Protein AF-A0A830CJJ9-F1 (afdb_monomer_lite)

Sequence (61 aa):
MGFIIIGICSITDMGLKRALLLIISHGFIGASLIFLAGMTYDRIQSVYLDEMGGIAVPMPK

pLDDT: mean 88.16, std 5.93, range [70.19, 95.88]

Radius of gyration: 17.36 Å; chains: 1; bounding box: 36×22×40 Å

Foldseek 3Di:
DVLLVVLVVVPDPVSPVVSVVCVVVVVVVVVVVVVVLVVLCVVQVDPDPVSCPPVVVPDDD

Secondary structure (DSSP, 8-state):
-HHHHHHHHT--HHHHHHHHHHHHHHHHHHHHHHHHHHHHHHHH----GGGGTTTTTT---

Organism: NCBI:txid374723

InterPro domains:
  IPR001750 NADH:quinone oxidoreductase/Mrp antiporter, transmembrane domain [PF00361] (1-60)
  IPR003918 NADH:ubiquinone oxidoreductase [PTHR43507] (1-60)

Structure (mmCIF, N/CA/C/O backbone):
data_AF-A0A830CJJ9-F1
#
_entry.id   AF-A0A830CJJ9-F1
#
loop_
_atom_site.group_PDB
_atom_site.id
_atom_site.type_symbol
_atom_site.label_atom_id
_atom_site.label_alt_id
_atom_site.label_comp_id
_atom_site.label_asym_id
_atom_site.label_entity_id
_atom_site.label_seq_id
_atom_site.pdbx_PDB_ins_code
_atom_site.Cartn_x
_atom_site.Cartn_y
_atom_site.Cartn_z
_atom_site.occupancy
_atom_site.B_iso_or_equiv
_atom_site.auth_seq_id
_atom_site.auth_comp_id
_atom_site.auth_asym_id
_atom_site.auth_atom_id
_atom_site.pdbx_P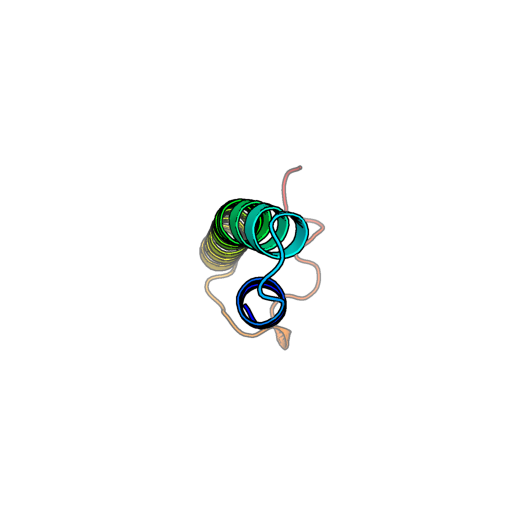DB_model_num
ATOM 1 N N . MET A 1 1 ? 4.856 -4.997 -4.576 1.00 83.12 1 MET A N 1
ATOM 2 C CA . MET A 1 1 ? 6.151 -5.602 -4.986 1.00 83.12 1 MET A CA 1
ATOM 3 C C . MET A 1 1 ? 6.259 -5.975 -6.472 1.00 83.12 1 MET A C 1
ATOM 5 O O . MET A 1 1 ? 7.293 -5.680 -7.052 1.00 83.12 1 MET A O 1
ATOM 9 N N . GLY A 1 2 ? 5.243 -6.560 -7.128 1.00 88.50 2 GLY A N 1
ATOM 10 C CA . GLY A 1 2 ? 5.362 -7.032 -8.529 1.00 88.50 2 GLY A CA 1
ATOM 11 C C . GLY A 1 2 ? 5.824 -5.986 -9.560 1.00 88.50 2 GLY A C 1
ATOM 12 O O . GLY A 1 2 ? 6.684 -6.272 -10.386 1.00 88.50 2 GLY A O 1
ATOM 13 N N . PHE A 1 3 ? 5.355 -4.740 -9.454 1.00 85.88 3 PHE A N 1
ATOM 14 C CA . PHE A 1 3 ? 5.789 -3.644 -10.335 1.00 85.88 3 PHE A CA 1
ATOM 15 C C . PHE A 1 3 ? 7.284 -3.287 -10.214 1.00 85.88 3 PHE A C 1
ATOM 17 O O . PHE A 1 3 ? 7.868 -2.783 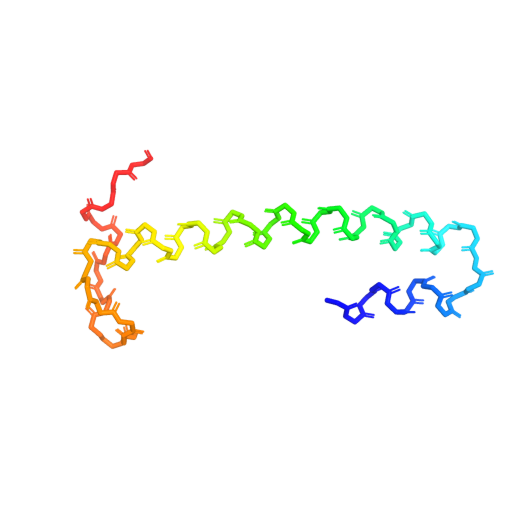-11.169 1.00 85.88 3 PHE A O 1
ATOM 24 N N . ILE A 1 4 ? 7.920 -3.581 -9.074 1.00 91.12 4 ILE A N 1
ATOM 25 C CA . ILE A 1 4 ? 9.364 -3.375 -8.872 1.00 91.12 4 ILE A CA 1
ATOM 26 C C . ILE A 1 4 ? 10.141 -4.386 -9.723 1.00 91.12 4 ILE A C 1
ATOM 28 O O . ILE A 1 4 ? 11.079 -4.009 -10.418 1.00 91.12 4 ILE A O 1
ATOM 32 N N . ILE A 1 5 ? 9.700 -5.650 -9.729 1.00 91.81 5 ILE A N 1
ATOM 33 C CA . ILE A 1 5 ? 10.308 -6.728 -10.524 1.00 91.81 5 ILE A CA 1
ATOM 34 C C . ILE A 1 5 ? 10.178 -6.415 -12.015 1.00 91.81 5 ILE A C 1
ATOM 36 O O . ILE A 1 5 ? 11.159 -6.503 -12.743 1.00 91.81 5 ILE A O 1
ATOM 40 N N . ILE A 1 6 ? 9.001 -5.961 -12.457 1.00 90.75 6 ILE A N 1
ATOM 41 C CA . ILE A 1 6 ? 8.774 -5.554 -13.852 1.00 90.75 6 ILE A CA 1
ATOM 42 C C . ILE A 1 6 ? 9.715 -4.403 -14.247 1.00 90.75 6 ILE A C 1
ATOM 44 O O . ILE A 1 6 ? 10.307 -4.431 -15.325 1.00 90.75 6 ILE A O 1
ATOM 48 N N . GLY A 1 7 ? 9.899 -3.411 -13.370 1.00 87.94 7 GLY A N 1
ATOM 49 C CA . GLY A 1 7 ? 10.809 -2.289 -13.614 1.00 87.94 7 GLY A CA 1
ATOM 50 C C . GLY A 1 7 ? 12.281 -2.704 -13.714 1.00 87.94 7 GLY A C 1
ATOM 51 O O . GLY A 1 7 ? 12.994 -2.192 -14.574 1.00 87.94 7 GLY A O 1
ATOM 52 N N . ILE A 1 8 ? 12.718 -3.666 -12.895 1.00 89.06 8 ILE A N 1
ATOM 53 C CA . ILE A 1 8 ? 14.079 -4.227 -12.938 1.00 89.06 8 ILE A CA 1
ATOM 54 C C . ILE A 1 8 ? 14.274 -5.086 -14.199 1.00 89.06 8 ILE A C 1
ATOM 56 O O . ILE A 1 8 ? 15.261 -4.918 -14.913 1.00 89.06 8 ILE A O 1
ATOM 60 N N . CYS A 1 9 ? 13.311 -5.953 -14.530 1.00 91.06 9 CYS A N 1
ATOM 61 C CA . CYS A 1 9 ? 13.350 -6.809 -15.720 1.00 91.06 9 CYS A CA 1
ATOM 62 C C . CYS A 1 9 ? 13.248 -6.037 -17.043 1.00 91.06 9 CYS A C 1
ATOM 64 O O . CYS A 1 9 ? 13.571 -6.589 -18.090 1.00 91.06 9 CYS A O 1
ATOM 66 N N . SER A 1 10 ? 12.825 -4.769 -17.020 1.00 90.38 10 SER A N 1
ATOM 67 C CA . SER A 1 10 ? 12.792 -3.933 -18.220 1.00 90.38 10 SER A CA 1
ATOM 68 C C . SER A 1 10 ? 14.186 -3.576 -18.753 1.00 90.38 10 SER A C 1
ATOM 70 O O . SER A 1 10 ? 14.253 -3.169 -19.908 1.00 90.38 10 SER A O 1
ATOM 72 N N . ILE A 1 11 ? 15.264 -3.675 -17.955 1.00 88.06 11 ILE A N 1
ATOM 73 C CA . ILE A 1 11 ? 16.661 -3.359 -18.350 1.00 88.06 11 ILE A CA 1
ATOM 74 C C . ILE A 1 11 ? 16.770 -1.982 -19.049 1.00 88.06 11 ILE A C 1
ATOM 76 O O . ILE A 1 11 ? 17.572 -1.752 -19.948 1.00 88.06 11 ILE A O 1
ATOM 80 N N . THR A 1 12 ? 15.926 -1.031 -18.647 1.00 92.06 12 THR A N 1
ATOM 81 C CA . THR A 1 12 ? 15.979 0.354 -19.121 1.00 92.06 12 THR A CA 1
ATOM 82 C C . THR A 1 12 ? 16.320 1.270 -17.955 1.00 92.06 12 THR A C 1
ATOM 84 O O . THR A 1 12 ? 15.807 1.084 -16.850 1.00 92.06 12 THR A O 1
ATOM 87 N N . ASP A 1 13 ? 17.120 2.309 -18.202 1.00 90.25 13 ASP A N 1
ATOM 88 C CA . ASP A 1 13 ? 17.425 3.356 -17.212 1.00 90.25 13 ASP A CA 1
ATOM 89 C C . ASP A 1 13 ? 16.154 3.937 -16.579 1.00 90.25 13 ASP A C 1
ATOM 91 O O . ASP A 1 13 ? 16.047 4.146 -15.370 1.00 90.25 13 ASP A O 1
ATOM 95 N N . MET A 1 14 ? 15.136 4.155 -17.409 1.00 91.44 14 MET A N 1
ATOM 96 C CA . MET A 1 14 ? 13.853 4.685 -16.973 1.00 91.44 14 MET A CA 1
ATOM 97 C C . MET A 1 14 ? 13.071 3.682 -16.108 1.00 91.44 14 MET A C 1
ATOM 99 O O . MET A 1 14 ? 12.452 4.089 -15.124 1.00 91.44 14 MET A O 1
ATOM 103 N N . GLY A 1 15 ? 13.105 2.387 -16.441 1.00 91.12 15 GLY A N 1
ATOM 104 C CA . GLY A 1 15 ? 12.495 1.315 -15.651 1.00 91.12 15 GLY A CA 1
ATOM 105 C C . GLY A 1 15 ? 13.156 1.150 -14.283 1.00 91.12 15 GLY A C 1
ATOM 106 O O . GLY A 1 15 ? 12.457 1.095 -13.269 1.00 91.12 15 GLY A O 1
ATOM 107 N N . LEU A 1 16 ? 14.490 1.194 -14.235 1.00 92.19 16 LEU A N 1
ATOM 108 C CA . LEU A 1 16 ? 15.258 1.090 -12.995 1.00 92.19 16 LEU A CA 1
ATOM 109 C C . LEU A 1 16 ? 15.000 2.281 -12.061 1.00 92.19 16 LEU A C 1
ATOM 111 O O . LEU A 1 16 ? 14.732 2.093 -10.873 1.00 92.19 16 LEU A O 1
ATOM 115 N N . LYS A 1 17 ? 14.984 3.510 -12.596 1.00 92.19 17 LYS A N 1
ATOM 116 C CA . LYS A 1 17 ? 14.659 4.721 -11.820 1.00 92.19 17 LYS A CA 1
ATOM 117 C C . LYS A 1 17 ? 13.247 4.671 -11.234 1.00 92.19 17 LYS A C 1
ATOM 119 O O . LYS A 1 17 ? 13.043 5.073 -10.091 1.00 92.19 17 LYS A O 1
ATOM 124 N N . ARG A 1 18 ? 12.270 4.152 -11.986 1.00 91.38 18 ARG A N 1
ATOM 125 C CA . ARG A 1 18 ? 10.901 3.957 -11.480 1.00 91.38 18 ARG A CA 1
ATOM 126 C C . ARG A 1 18 ? 10.827 2.866 -10.417 1.00 91.38 18 ARG A C 1
ATOM 128 O O . ARG A 1 18 ? 10.135 3.060 -9.423 1.00 91.38 18 ARG A O 1
ATOM 135 N N . ALA A 1 19 ? 11.536 1.752 -10.600 1.00 93.75 19 ALA A N 1
ATOM 136 C CA . ALA A 1 19 ? 11.602 0.683 -9.608 1.00 93.75 19 ALA A CA 1
ATOM 137 C C . ALA A 1 19 ? 12.178 1.193 -8.278 1.00 93.75 19 ALA A C 1
ATOM 139 O O . ALA A 1 19 ? 11.616 0.906 -7.223 1.00 93.75 19 ALA A O 1
ATOM 140 N N . LEU A 1 20 ? 13.229 2.018 -8.333 1.00 93.19 20 LEU A N 1
ATOM 141 C CA . LEU A 1 20 ? 13.822 2.652 -7.156 1.00 93.19 20 LEU A CA 1
ATOM 142 C C . LEU A 1 20 ? 12.825 3.561 -6.424 1.00 93.19 20 LEU A C 1
ATOM 144 O O . LEU A 1 20 ? 12.643 3.423 -5.216 1.00 93.19 20 LEU A O 1
ATOM 148 N N . LEU A 1 21 ? 12.147 4.454 -7.152 1.00 93.81 21 LEU A N 1
ATOM 149 C CA . LEU A 1 21 ? 11.115 5.311 -6.561 1.00 93.81 21 LEU A CA 1
ATOM 150 C C . LEU A 1 21 ? 9.999 4.479 -5.925 1.00 93.81 21 LEU A C 1
ATOM 152 O O . LEU A 1 21 ? 9.559 4.781 -4.820 1.00 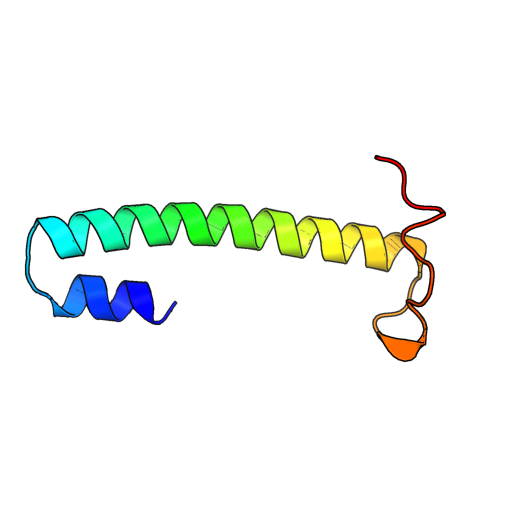93.81 21 LEU A O 1
ATOM 156 N N . LEU A 1 22 ? 9.587 3.392 -6.579 1.00 93.50 22 LEU A N 1
ATOM 157 C CA . LEU A 1 22 ? 8.537 2.521 -6.073 1.00 93.50 22 LEU A CA 1
ATOM 158 C C . LEU A 1 22 ? 8.950 1.762 -4.804 1.00 93.50 22 LEU A C 1
ATOM 160 O O . LEU A 1 22 ? 8.104 1.576 -3.936 1.00 93.50 22 LEU A O 1
ATOM 164 N N . ILE A 1 23 ? 10.215 1.350 -4.660 1.00 94.38 23 ILE A N 1
ATOM 165 C CA . ILE A 1 23 ? 10.723 0.741 -3.416 1.00 94.38 23 ILE A CA 1
ATOM 166 C C . ILE A 1 23 ? 10.553 1.719 -2.246 1.00 94.38 23 ILE A C 1
ATOM 168 O O . ILE A 1 23 ? 10.018 1.343 -1.202 1.00 94.38 23 ILE A O 1
ATOM 172 N N . ILE A 1 24 ? 10.939 2.982 -2.443 1.00 94.88 24 ILE A N 1
ATOM 173 C CA . ILE A 1 24 ? 10.828 4.029 -1.419 1.00 94.88 24 ILE A CA 1
ATOM 174 C C . ILE A 1 24 ? 9.353 4.317 -1.104 1.00 94.88 24 ILE A C 1
ATOM 176 O O . ILE A 1 24 ? 8.946 4.277 0.058 1.00 94.88 24 ILE A O 1
ATOM 180 N N . SER A 1 25 ? 8.529 4.556 -2.130 1.00 94.81 25 SER A N 1
ATOM 181 C CA . SER A 1 25 ? 7.103 4.853 -1.955 1.00 94.81 25 SER A CA 1
ATOM 182 C C . SER A 1 25 ? 6.354 3.703 -1.291 1.00 94.81 25 SER A C 1
ATOM 184 O O . SER A 1 25 ? 5.550 3.932 -0.393 1.00 94.81 25 SER A O 1
ATOM 186 N N . HIS A 1 26 ? 6.623 2.462 -1.698 1.00 94.56 26 HIS A N 1
ATOM 187 C CA . HIS A 1 26 ? 5.963 1.297 -1.125 1.00 94.56 26 HIS A CA 1
ATOM 188 C C . HIS A 1 26 ? 6.344 1.090 0.342 1.00 94.56 26 HIS A C 1
ATOM 190 O O . HIS A 1 26 ? 5.466 0.748 1.134 1.00 94.56 26 HIS A O 1
ATOM 196 N N . GLY A 1 27 ? 7.608 1.331 0.708 1.00 93.31 27 GLY A N 1
ATOM 197 C CA . GLY A 1 27 ? 8.055 1.301 2.099 1.00 93.31 27 GLY A CA 1
ATOM 198 C C . GLY A 1 27 ? 7.328 2.337 2.956 1.00 93.31 27 GLY A C 1
ATOM 199 O O . GLY A 1 27 ? 6.808 1.994 4.014 1.00 93.31 27 GLY A O 1
ATOM 200 N N . PHE A 1 28 ? 7.208 3.575 2.468 1.00 95.88 28 PHE A N 1
ATOM 201 C CA . PHE A 1 28 ? 6.506 4.643 3.184 1.00 95.88 28 PHE A CA 1
ATOM 202 C C . PHE A 1 28 ? 5.009 4.347 3.351 1.00 95.88 28 PHE A C 1
ATOM 204 O O . PHE A 1 28 ? 4.497 4.349 4.466 1.00 95.88 28 PHE A O 1
ATOM 211 N N . ILE A 1 29 ? 4.320 4.009 2.257 1.00 95.50 29 ILE A N 1
ATOM 212 C CA . ILE A 1 29 ? 2.883 3.695 2.275 1.00 95.50 29 ILE A CA 1
ATOM 213 C C . ILE A 1 29 ? 2.610 2.462 3.146 1.00 95.50 29 ILE A C 1
ATOM 215 O O . ILE A 1 29 ? 1.657 2.451 3.921 1.00 95.50 29 ILE A O 1
ATOM 219 N N . GLY A 1 30 ? 3.461 1.436 3.052 1.00 94.62 30 GLY A N 1
ATOM 220 C CA . GLY A 1 30 ? 3.364 0.234 3.875 1.00 94.62 30 GLY A CA 1
ATOM 221 C C . GLY A 1 30 ? 3.529 0.538 5.362 1.00 94.62 30 GLY A C 1
ATOM 222 O O . GLY A 1 30 ? 2.709 0.098 6.161 1.00 94.62 30 GLY A O 1
ATOM 223 N N . ALA A 1 31 ? 4.531 1.340 5.731 1.00 95.62 31 ALA A N 1
ATOM 224 C CA . ALA A 1 31 ? 4.737 1.762 7.113 1.00 95.62 31 ALA A CA 1
ATOM 225 C C . ALA A 1 31 ? 3.542 2.564 7.650 1.00 95.62 31 ALA A C 1
ATOM 227 O O . ALA A 1 31 ? 3.069 2.275 8.746 1.00 95.62 31 ALA A O 1
ATOM 228 N N . SER A 1 32 ? 3.004 3.512 6.874 1.00 95.88 32 SER A N 1
ATOM 229 C CA . SER A 1 32 ? 1.819 4.285 7.269 1.00 95.88 32 SER A CA 1
ATOM 230 C C . SER A 1 32 ? 0.574 3.411 7.447 1.00 95.88 32 SER A C 1
ATOM 232 O O . SER A 1 32 ? -0.159 3.592 8.415 1.00 95.88 32 SER A O 1
ATOM 234 N N . LEU A 1 33 ? 0.343 2.445 6.552 1.00 94.31 33 LEU A N 1
ATOM 235 C CA . LEU A 1 33 ? -0.790 1.516 6.642 1.00 94.31 33 LEU A CA 1
ATOM 236 C C . LEU A 1 33 ? -0.674 0.588 7.853 1.00 94.31 33 LEU A C 1
ATOM 238 O O . LEU A 1 33 ? -1.654 0.401 8.567 1.00 94.31 33 LEU A O 1
ATOM 242 N N . ILE A 1 34 ? 0.511 0.026 8.100 1.00 93.50 34 ILE A N 1
ATOM 243 C CA . ILE A 1 34 ? 0.754 -0.857 9.250 1.00 93.50 34 ILE A CA 1
ATOM 244 C C . ILE A 1 34 ? 0.634 -0.071 10.556 1.00 93.50 34 ILE A C 1
ATOM 246 O O . ILE A 1 34 ? 0.040 -0.560 11.513 1.00 93.50 34 ILE A O 1
ATOM 250 N N . PHE A 1 35 ? 1.141 1.162 10.587 1.00 92.69 35 PHE A N 1
ATOM 251 C CA . PHE A 1 35 ? 0.972 2.055 11.726 1.00 92.69 35 PHE A CA 1
ATOM 252 C C . PHE A 1 35 ? -0.508 2.340 12.002 1.00 92.69 35 PHE A C 1
ATOM 254 O O . PHE A 1 35 ? -0.960 2.185 13.134 1.00 92.69 35 PHE A O 1
ATOM 261 N N . LEU A 1 36 ? -1.281 2.692 10.970 1.00 90.69 36 LEU A N 1
ATOM 262 C CA . LEU A 1 36 ? -2.709 2.958 11.116 1.00 90.69 36 LEU A CA 1
ATOM 263 C C . LEU A 1 36 ? -3.476 1.710 11.569 1.00 90.69 36 LEU A C 1
ATOM 265 O O . LEU A 1 36 ? -4.275 1.796 12.494 1.00 90.69 36 LEU A O 1
ATOM 269 N N . ALA A 1 37 ? -3.187 0.545 10.985 1.00 89.62 37 ALA A N 1
ATOM 270 C CA . ALA A 1 37 ? -3.777 -0.722 11.407 1.00 89.62 37 ALA A CA 1
ATOM 271 C C . ALA A 1 37 ? -3.444 -1.052 12.873 1.00 89.62 37 ALA A C 1
ATOM 273 O O . ALA A 1 37 ? -4.315 -1.509 13.608 1.00 89.62 37 ALA A O 1
ATOM 274 N N . GLY A 1 38 ? -2.216 -0.766 13.321 1.00 89.25 38 GLY A N 1
ATOM 275 C CA . GLY A 1 38 ? -1.811 -0.899 14.721 1.00 89.25 38 GLY A CA 1
ATOM 276 C C . GLY A 1 38 ? -2.589 0.033 15.653 1.00 89.25 38 GLY A C 1
ATOM 277 O O . GLY A 1 38 ? -3.070 -0.410 16.691 1.00 89.25 38 GLY A O 1
ATOM 278 N N . MET A 1 39 ? -2.789 1.294 15.257 1.00 88.81 39 MET A N 1
ATOM 279 C CA . MET A 1 39 ? -3.616 2.251 16.004 1.00 88.81 39 MET A CA 1
ATOM 280 C C . MET A 1 39 ? -5.080 1.805 16.079 1.00 88.81 39 MET A C 1
ATOM 282 O O . MET A 1 39 ? -5.712 1.926 17.125 1.00 88.81 39 MET A O 1
ATOM 286 N N . THR A 1 40 ? -5.635 1.273 14.989 1.00 87.69 40 THR A N 1
ATOM 287 C CA . THR A 1 40 ? -6.997 0.725 14.974 1.00 87.69 40 THR A CA 1
ATOM 288 C C . THR A 1 40 ? -7.111 -0.501 15.883 1.00 87.69 40 THR A C 1
ATOM 290 O O . THR A 1 40 ? -8.070 -0.605 16.648 1.00 87.69 40 THR A O 1
ATOM 293 N N . TYR A 1 41 ? -6.118 -1.391 15.862 1.00 86.56 41 TYR A N 1
ATOM 294 C CA . TYR A 1 41 ? -6.076 -2.559 16.739 1.00 86.56 41 TYR A CA 1
ATOM 295 C C . TYR A 1 41 ? -5.960 -2.179 18.219 1.00 86.56 41 TYR A C 1
ATOM 297 O O . TYR A 1 41 ? -6.675 -2.743 19.036 1.00 86.56 41 TYR A O 1
ATOM 305 N N . ASP A 1 42 ? -5.135 -1.192 18.573 1.00 86.38 42 ASP A N 1
ATOM 306 C CA . ASP A 1 42 ? -5.006 -0.704 19.955 1.00 86.38 42 ASP A CA 1
ATOM 307 C C . ASP A 1 42 ? -6.355 -0.243 20.539 1.00 86.38 42 ASP A C 1
ATOM 309 O O . ASP A 1 42 ? -6.652 -0.465 21.712 1.00 86.38 42 ASP A O 1
ATOM 313 N N . ARG A 1 43 ? -7.223 0.332 19.695 1.00 83.19 43 ARG A N 1
ATOM 314 C CA . ARG A 1 43 ? -8.542 0.836 20.103 1.00 83.19 43 ARG A CA 1
ATOM 315 C C . ARG A 1 43 ? -9.613 -0.239 20.220 1.00 83.19 43 ARG A C 1
ATOM 317 O O . ARG A 1 43 ? -10.445 -0.153 21.118 1.00 83.19 43 ARG A O 1
ATOM 324 N N . ILE A 1 44 ? -9.638 -1.189 19.291 1.00 85.06 44 ILE A N 1
ATOM 325 C CA . ILE A 1 44 ? -10.721 -2.182 19.184 1.00 85.06 44 ILE A CA 1
ATOM 326 C C . ILE A 1 44 ? -10.334 -3.487 19.893 1.00 85.06 44 ILE A C 1
ATOM 328 O O . ILE A 1 44 ? -11.203 -4.257 20.283 1.00 85.06 44 ILE A O 1
ATOM 332 N N . GLN A 1 45 ? -9.031 -3.739 20.063 1.00 83.44 45 GLN A N 1
ATOM 333 C CA . GLN A 1 45 ? -8.447 -4.994 20.552 1.00 83.44 45 GLN A CA 1
ATOM 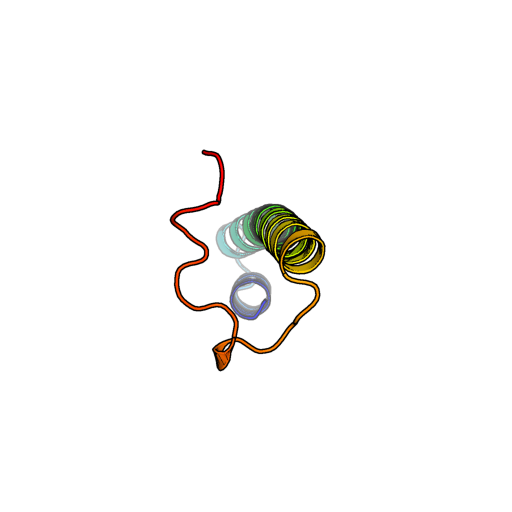334 C C . GLN A 1 45 ? -8.917 -6.245 19.786 1.00 83.44 45 GLN A C 1
ATOM 336 O O . GLN A 1 45 ? -8.760 -7.365 20.264 1.00 83.44 45 GLN A O 1
ATOM 341 N N . SER A 1 46 ? -9.455 -6.066 18.577 1.00 81.38 46 SER A N 1
ATOM 342 C CA . SER A 1 46 ? -9.861 -7.139 17.672 1.00 81.38 46 SER A CA 1
ATOM 343 C C . SER A 1 46 ? -9.239 -6.930 16.298 1.00 81.38 46 SER A C 1
ATOM 345 O O . SER A 1 46 ? -9.009 -5.800 15.867 1.00 81.38 46 SER A O 1
ATOM 347 N N . VAL A 1 47 ? -8.949 -8.039 15.617 1.00 82.56 47 VAL A N 1
ATOM 348 C CA . VAL A 1 47 ? -8.439 -8.082 14.235 1.00 82.56 47 VAL A CA 1
ATOM 349 C C . VAL A 1 47 ? -9.535 -8.518 13.250 1.00 82.56 47 VAL A C 1
ATOM 351 O O . VAL A 1 47 ? -9.303 -8.549 12.042 1.00 82.56 47 VAL A O 1
ATOM 354 N N . TYR A 1 48 ? -10.730 -8.870 13.741 1.00 85.81 48 TYR A N 1
ATOM 355 C CA . TYR A 1 48 ? -11.826 -9.347 12.905 1.00 85.81 48 TYR A CA 1
ATOM 356 C C . TYR A 1 48 ? -12.570 -8.176 12.272 1.00 85.81 48 TYR A C 1
ATOM 358 O O . TYR A 1 48 ? -13.199 -7.376 12.957 1.00 85.81 48 TYR A O 1
ATOM 366 N N . LEU A 1 49 ? -12.530 -8.104 10.940 1.00 82.44 49 LEU A N 1
ATOM 367 C CA . LEU A 1 49 ? -13.179 -7.039 10.167 1.00 82.44 49 LEU A CA 1
ATOM 368 C C . LEU A 1 49 ? -14.697 -6.959 10.397 1.00 82.44 49 LEU A C 1
ATOM 370 O O . LEU A 1 49 ? -15.257 -5.872 10.296 1.00 82.44 49 LEU A O 1
ATOM 374 N N . ASP A 1 50 ? -15.341 -8.082 10.722 1.00 83.69 50 ASP A N 1
ATOM 375 C CA . ASP A 1 50 ? -16.774 -8.146 11.041 1.00 83.69 50 ASP A CA 1
ATOM 376 C C . ASP A 1 50 ? -17.130 -7.296 12.276 1.00 83.69 50 ASP A C 1
ATOM 378 O O . ASP A 1 50 ? -18.137 -6.593 12.293 1.00 83.69 50 ASP A O 1
ATOM 382 N N . GLU A 1 51 ? -16.232 -7.254 13.265 1.00 79.56 51 GLU A N 1
ATOM 383 C CA . GLU A 1 51 ? -16.397 -6.486 14.505 1.00 79.56 51 GLU A CA 1
ATOM 384 C C . GLU A 1 51 ? -15.960 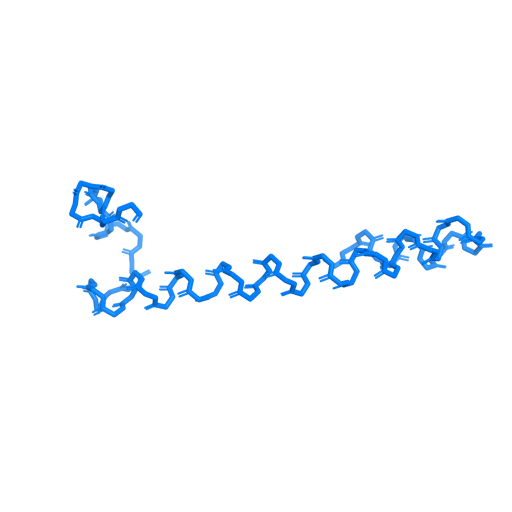-5.015 14.359 1.00 79.56 51 GLU A C 1
ATOM 386 O O . GLU A 1 51 ? -16.220 -4.192 15.234 1.00 79.56 51 GLU A O 1
ATOM 391 N N . MET A 1 52 ? -15.316 -4.650 13.243 1.00 80.94 52 MET A N 1
ATOM 392 C CA . MET A 1 52 ? -14.791 -3.300 12.980 1.00 80.94 52 MET A CA 1
ATOM 393 C C . MET A 1 52 ? -15.818 -2.350 12.333 1.00 80.94 52 MET A C 1
ATOM 395 O O . MET A 1 52 ? -15.457 -1.298 11.796 1.00 80.94 52 MET A O 1
ATOM 399 N N . GLY A 1 53 ? -17.109 -2.683 12.361 1.00 82.75 53 GLY A N 1
ATOM 400 C CA . GLY A 1 53 ? -18.172 -1.824 11.836 1.00 82.75 53 GLY A CA 1
ATOM 401 C C . GLY A 1 53 ? -18.266 -0.477 12.571 1.00 82.75 53 GLY A C 1
ATOM 402 O O . GLY A 1 53 ? -18.274 -0.416 13.794 1.00 82.75 53 GLY A O 1
ATOM 403 N N . GLY A 1 54 ? -18.364 0.632 11.829 1.00 82.31 54 GLY A N 1
ATOM 404 C CA . GLY A 1 54 ? -18.631 1.960 12.411 1.00 82.31 54 GLY A CA 1
ATOM 405 C C . GLY A 1 54 ? -17.432 2.677 13.051 1.00 82.31 54 GLY A C 1
ATOM 406 O O . GLY A 1 54 ? -17.600 3.768 13.597 1.00 82.31 54 GLY A O 1
ATOM 407 N N . ILE A 1 55 ? -16.215 2.140 12.924 1.00 83.81 55 ILE A N 1
ATOM 408 C CA . ILE A 1 55 ? -14.984 2.679 13.542 1.00 83.81 55 ILE A CA 1
ATOM 409 C C . ILE A 1 55 ? -14.598 4.090 13.073 1.00 83.81 55 ILE A C 1
ATOM 411 O O . ILE A 1 55 ? -13.844 4.785 13.747 1.00 83.81 55 ILE A O 1
ATOM 415 N N . ALA A 1 56 ? -15.135 4.540 11.937 1.00 79.62 56 ALA A N 1
ATOM 416 C CA . ALA A 1 56 ? -14.895 5.880 11.408 1.00 79.62 56 ALA A CA 1
ATOM 417 C C . ALA A 1 56 ? -15.526 6.998 12.261 1.00 79.62 56 ALA A C 1
ATOM 419 O O . ALA A 1 56 ? -15.055 8.128 12.208 1.00 79.62 56 ALA A O 1
ATOM 420 N N . VAL A 1 57 ? -16.571 6.700 13.045 1.00 77.62 57 VAL A N 1
ATOM 421 C CA . VAL A 1 57 ? -17.263 7.684 13.899 1.00 77.62 57 VAL A CA 1
ATOM 422 C C . VAL A 1 57 ? -16.442 8.063 15.143 1.00 77.62 57 VAL A C 1
ATOM 424 O O . VAL A 1 57 ? -16.303 9.259 15.400 1.00 77.62 57 VAL A O 1
ATOM 427 N N . PRO A 1 58 ? -15.878 7.110 15.917 1.00 79.94 58 PRO A N 1
ATOM 428 C CA . PRO A 1 58 ? -15.028 7.438 17.061 1.00 79.94 58 PRO A CA 1
ATOM 429 C C . PRO A 1 58 ? -13.583 7.811 16.689 1.00 79.94 58 PRO A C 1
ATOM 431 O O . PRO A 1 58 ? -12.850 8.278 17.561 1.00 79.94 58 PRO A O 1
ATOM 434 N N . MET A 1 59 ? -13.138 7.597 15.443 1.00 79.31 59 MET A N 1
ATOM 435 C CA . MET A 1 59 ? -11.765 7.925 15.048 1.00 79.31 59 MET A CA 1
ATOM 436 C C . MET A 1 59 ? -11.552 9.449 14.948 1.00 79.31 59 MET A C 1
ATOM 438 O O . MET A 1 59 ? -12.256 10.119 14.188 1.00 79.31 59 MET A O 1
ATOM 442 N N . PRO A 1 60 ? -10.574 10.020 15.680 1.00 72.44 60 PRO A N 1
ATOM 443 C CA . PRO A 1 60 ? -10.168 11.408 15.488 1.00 72.44 60 PRO A CA 1
ATOM 444 C C . PRO A 1 60 ? -9.507 11.590 14.111 1.00 72.44 60 PRO A C 1
ATOM 446 O O . PRO A 1 60 ? -8.916 10.651 13.579 1.00 72.44 60 PRO A O 1
ATOM 449 N N . LYS A 1 61 ? -9.648 12.792 13.536 1.00 70.19 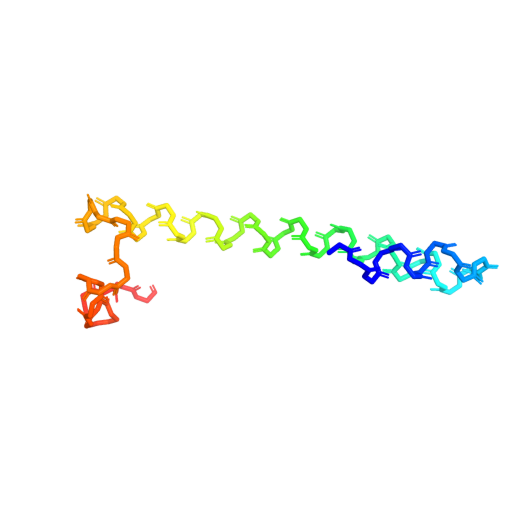61 LYS A N 1
ATOM 450 C CA . LYS A 1 61 ? -9.057 13.151 12.236 1.00 70.19 61 LYS A CA 1
ATOM 451 C C . LYS A 1 61 ? -7.538 13.249 12.301 1.00 70.19 61 LYS A C 1
ATOM 453 O O . LYS A 1 61 ? -7.044 13.786 13.317 1.00 70.19 61 LYS A O 1
#